Protein AF-A0A946HYP7-F1 (afdb_monomer_lite)

Structure (mmCIF, N/CA/C/O backbone):
data_AF-A0A946HYP7-F1
#
_entry.id   AF-A0A946HYP7-F1
#
loop_
_atom_site.group_PDB
_atom_site.id
_atom_site.type_symbol
_atom_site.label_atom_id
_atom_site.label_alt_id
_atom_site.label_comp_id
_atom_site.label_asym_id
_atom_site.label_entity_id
_atom_site.label_seq_id
_atom_site.pdbx_PDB_ins_code
_atom_site.Cartn_x
_atom_site.Cartn_y
_atom_site.Cartn_z
_atom_site.occupancy
_atom_site.B_iso_or_equiv
_atom_site.auth_seq_id
_atom_site.auth_comp_id
_atom_site.auth_asym_id
_atom_site.auth_atom_id
_atom_site.pdbx_PDB_model_num
ATOM 1 N N . MET A 1 1 ? -6.521 18.848 69.874 1.00 57.12 1 MET A N 1
ATOM 2 C CA . MET A 1 1 ? -7.231 17.694 69.273 1.00 57.12 1 MET A CA 1
ATOM 3 C C . MET A 1 1 ? -6.201 16.708 68.742 1.00 57.12 1 MET A C 1
ATOM 5 O O . MET A 1 1 ? -5.313 17.124 68.008 1.00 57.12 1 MET A O 1
ATOM 9 N N . LYS A 1 2 ? -6.256 15.441 69.168 1.00 61.47 2 LYS A N 1
ATOM 10 C CA . LYS A 1 2 ? -5.299 14.396 68.764 1.00 61.47 2 LYS A CA 1
ATOM 11 C C . LYS A 1 2 ? -5.602 13.995 67.313 1.00 61.47 2 LYS A C 1
ATOM 13 O O . LYS A 1 2 ? -6.752 13.692 67.007 1.00 61.47 2 LYS A O 1
ATOM 18 N N . LYS A 1 3 ? -4.612 14.063 66.417 1.00 73.25 3 LYS A N 1
ATOM 19 C CA . LYS A 1 3 ? -4.770 13.654 65.012 1.00 73.25 3 LYS A CA 1
ATOM 20 C C . LYS A 1 3 ? -5.013 12.144 64.973 1.00 73.25 3 LYS A C 1
ATOM 22 O O . LYS A 1 3 ? -4.250 11.393 65.572 1.00 73.25 3 LYS A O 1
ATOM 27 N N . TYR A 1 4 ? -6.090 11.717 64.322 1.00 81.38 4 TYR A N 1
ATOM 28 C CA . TYR A 1 4 ? -6.345 10.300 64.083 1.00 81.38 4 TYR A CA 1
ATOM 29 C C . TYR A 1 4 ? -5.412 9.811 62.974 1.00 81.38 4 TYR A C 1
ATOM 31 O O . TYR A 1 4 ? -5.450 10.329 61.857 1.00 81.38 4 TYR A O 1
ATOM 39 N N . GLU A 1 5 ? -4.565 8.836 63.296 1.00 82.06 5 GLU A N 1
ATOM 40 C CA . GLU A 1 5 ? -3.721 8.149 62.324 1.00 82.06 5 GLU A CA 1
ATOM 41 C C . GLU A 1 5 ? -4.374 6.813 61.947 1.00 82.06 5 GLU A C 1
ATOM 43 O O . GLU A 1 5 ? -4.568 5.968 62.824 1.00 82.06 5 GLU A O 1
ATOM 48 N N . PRO A 1 6 ? -4.722 6.595 60.665 1.00 82.75 6 PRO A N 1
ATOM 49 C CA . PRO A 1 6 ? -5.341 5.347 60.239 1.00 82.75 6 PRO A CA 1
ATOM 50 C C . PRO A 1 6 ? -4.367 4.181 60.413 1.00 82.75 6 PRO A C 1
ATOM 52 O O . PRO A 1 6 ? -3.252 4.206 59.863 1.00 82.75 6 PRO A O 1
ATOM 55 N N . ASN A 1 7 ? -4.808 3.146 61.128 1.00 89.31 7 ASN A N 1
ATOM 56 C CA . ASN A 1 7 ? -4.042 1.918 61.309 1.00 89.31 7 ASN A CA 1
ATOM 57 C C . ASN A 1 7 ? -4.098 1.039 60.039 1.00 89.31 7 ASN A C 1
ATOM 59 O O . ASN A 1 7 ? -4.760 1.360 59.050 1.00 89.31 7 ASN A O 1
ATOM 63 N N . PHE A 1 8 ? -3.365 -0.074 60.034 1.00 88.31 8 PHE A N 1
ATOM 64 C CA . PHE A 1 8 ? 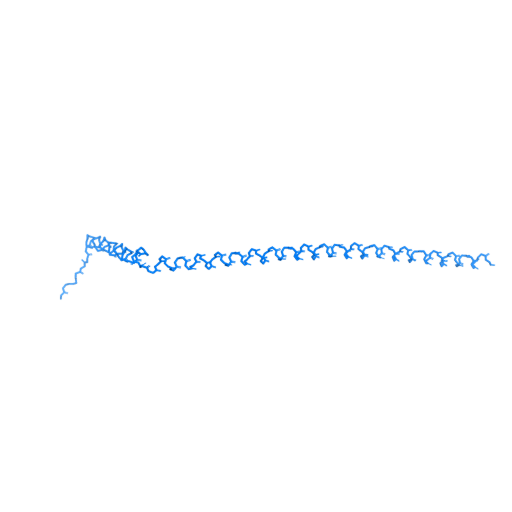-3.282 -0.965 58.872 1.00 88.31 8 PHE A CA 1
ATOM 65 C C . PHE A 1 8 ? -4.647 -1.521 58.423 1.00 88.31 8 PHE A C 1
ATOM 67 O O . PHE A 1 8 ? -4.940 -1.534 57.226 1.00 88.31 8 PHE A O 1
ATOM 74 N N . ASN A 1 9 ? -5.505 -1.911 59.367 1.00 91.94 9 ASN A N 1
ATOM 75 C CA . ASN A 1 9 ? -6.838 -2.435 59.065 1.00 91.94 9 ASN A CA 1
ATOM 76 C C . ASN A 1 9 ? -7.755 -1.349 58.487 1.00 91.94 9 ASN A C 1
ATOM 78 O O . ASN A 1 9 ? -8.500 -1.619 57.543 1.00 91.94 9 ASN A O 1
ATOM 82 N N . ASP A 1 10 ? -7.639 -0.108 58.970 1.00 91.00 10 ASP A N 1
ATOM 83 C CA . ASP A 1 10 ? -8.376 1.038 58.425 1.00 91.00 10 ASP A CA 1
ATOM 84 C C . ASP A 1 10 ? -7.995 1.295 56.958 1.00 91.00 10 ASP A C 1
ATOM 86 O O . ASP A 1 10 ? -8.858 1.536 56.109 1.00 91.00 10 ASP A O 1
ATOM 90 N N . ARG A 1 11 ? -6.701 1.173 56.625 1.00 90.56 11 ARG A N 1
ATOM 91 C CA . ARG A 1 11 ? -6.197 1.322 55.247 1.00 90.56 11 ARG A CA 1
ATOM 92 C C . ARG A 1 11 ? -6.664 0.188 54.336 1.00 90.56 11 ARG A C 1
ATOM 94 O O . ARG A 1 11 ? -7.062 0.458 53.203 1.00 90.56 11 ARG A O 1
ATOM 101 N N . LEU A 1 12 ? -6.658 -1.059 54.813 1.00 94.25 12 LEU A N 1
ATOM 102 C CA . LEU A 1 12 ? -7.188 -2.201 54.058 1.00 94.25 12 LEU A CA 1
ATOM 103 C C . LEU A 1 12 ? -8.687 -2.049 53.779 1.00 94.25 12 LEU A C 1
ATOM 105 O O . LEU A 1 12 ? -9.124 -2.239 52.642 1.00 94.25 12 LEU A O 1
ATOM 109 N N . GLY A 1 13 ? -9.465 -1.645 54.786 1.00 94.19 13 GLY A N 1
ATOM 110 C CA . GLY A 1 13 ? -10.894 -1.379 54.636 1.00 94.19 13 GLY A CA 1
ATOM 111 C C . GLY A 1 13 ? -11.173 -0.247 53.645 1.00 94.19 13 GLY A C 1
ATOM 112 O O . GLY A 1 13 ? -12.041 -0.379 52.781 1.00 94.19 13 GLY A O 1
ATOM 113 N N . ALA A 1 14 ? -10.401 0.842 53.712 1.00 93.62 14 ALA A N 1
ATOM 114 C CA . ALA A 1 14 ? -10.495 1.945 52.759 1.00 93.62 14 ALA A CA 1
ATOM 115 C C . ALA A 1 14 ? -10.151 1.506 51.324 1.00 93.62 14 ALA A C 1
ATOM 117 O O . ALA A 1 14 ? -10.871 1.853 50.388 1.00 93.62 14 ALA A O 1
ATOM 118 N N . ALA A 1 15 ? -9.107 0.692 51.140 1.00 94.25 15 ALA A N 1
ATOM 119 C CA . ALA A 1 15 ? -8.721 0.167 49.831 1.00 94.25 15 ALA A CA 1
ATOM 120 C C . ALA A 1 15 ? -9.780 -0.780 49.238 1.00 94.25 15 ALA A C 1
ATOM 122 O O . ALA A 1 15 ? -10.067 -0.715 48.040 1.00 94.25 15 ALA A O 1
ATOM 123 N N . ALA A 1 16 ? -10.392 -1.637 50.060 1.00 96.19 16 ALA A N 1
ATOM 124 C CA . ALA A 1 16 ? -11.478 -2.517 49.633 1.00 96.19 16 ALA A CA 1
ATOM 125 C C . ALA A 1 16 ? -12.714 -1.717 49.194 1.00 96.19 16 ALA A C 1
ATOM 127 O O . ALA A 1 16 ? -13.235 -1.946 48.100 1.00 96.19 16 ALA A O 1
ATOM 128 N N . LYS A 1 17 ? -13.120 -0.717 49.988 1.00 95.69 17 LYS A N 1
ATOM 129 C CA . LYS A 1 17 ? -14.223 0.197 49.650 1.00 95.69 17 LYS A CA 1
ATOM 130 C C . LYS A 1 17 ? -13.937 0.997 48.379 1.00 95.69 17 LYS A C 1
ATOM 132 O O . LYS A 1 17 ? -14.811 1.132 47.531 1.00 95.69 17 LYS A O 1
ATOM 137 N N . ALA A 1 18 ? -12.703 1.471 48.200 1.00 95.94 18 ALA A N 1
ATOM 138 C CA . ALA A 1 18 ? -12.298 2.170 46.983 1.00 95.94 18 ALA A CA 1
ATOM 139 C C . ALA A 1 18 ? -12.396 1.266 45.742 1.00 95.94 18 ALA A C 1
ATOM 141 O O . ALA A 1 18 ? -12.913 1.690 44.710 1.00 95.94 18 ALA A O 1
ATOM 142 N N . LYS A 1 19 ? -11.964 -0.000 45.840 1.00 96.19 19 LYS A N 1
ATOM 143 C CA . LYS A 1 19 ? -12.121 -0.979 44.750 1.00 96.19 19 LYS A CA 1
ATOM 144 C C . LYS A 1 19 ? -13.589 -1.260 44.438 1.00 96.19 19 LYS A C 1
ATOM 146 O O . LYS A 1 19 ? -13.951 -1.286 43.265 1.00 96.19 19 LYS A O 1
ATOM 151 N N . GLN A 1 20 ? -14.427 -1.439 45.457 1.00 96.75 20 GLN A N 1
ATOM 152 C CA . GLN A 1 20 ? -15.868 -1.632 45.275 1.00 96.75 20 GLN A CA 1
ATOM 153 C C . GLN A 1 20 ? -16.499 -0.431 44.562 1.00 96.75 20 GLN A C 1
ATOM 155 O O . GLN A 1 20 ? -17.141 -0.614 43.531 1.00 96.75 20 GLN A O 1
ATOM 160 N N . ALA A 1 21 ? -16.199 0.791 45.010 1.00 96.62 21 ALA A N 1
ATOM 161 C CA . ALA A 1 21 ? -16.690 2.015 44.380 1.00 96.62 21 ALA A CA 1
ATOM 162 C C . ALA A 1 21 ? -16.240 2.152 42.912 1.00 96.62 21 ALA A C 1
ATOM 164 O O . ALA A 1 21 ? -17.013 2.590 42.060 1.00 96.62 21 ALA A O 1
ATOM 165 N N . LEU A 1 22 ? -15.007 1.749 42.577 1.00 95.81 22 LEU A N 1
ATOM 166 C CA . LEU A 1 22 ? -14.530 1.735 41.189 1.00 95.81 22 LEU A CA 1
ATOM 167 C C . LEU A 1 22 ? -15.290 0.725 40.325 1.00 95.81 22 LEU A C 1
ATOM 169 O O . LEU A 1 22 ? -15.664 1.047 39.197 1.00 95.81 22 LEU A O 1
ATOM 173 N N . VAL A 1 23 ? -15.536 -0.478 40.845 1.00 96.06 23 VAL A N 1
ATOM 174 C CA . VAL A 1 23 ? -16.296 -1.515 40.135 1.00 96.06 23 VAL A CA 1
ATOM 175 C C . VAL A 1 23 ? -17.745 -1.080 39.931 1.00 96.06 23 VAL A C 1
ATOM 177 O O . VAL A 1 23 ? -18.275 -1.230 38.833 1.00 96.06 23 VAL A O 1
ATOM 180 N N . GLU A 1 24 ? -18.382 -0.499 40.943 1.00 95.12 24 GLU A N 1
ATOM 181 C CA . GLU A 1 24 ? -19.745 0.031 40.846 1.00 95.12 24 GLU A CA 1
ATOM 182 C C . GLU A 1 24 ? -19.832 1.174 39.835 1.00 95.12 24 GLU A C 1
ATOM 184 O O . GLU A 1 24 ? -20.707 1.162 38.971 1.00 95.12 24 GLU A O 1
ATOM 189 N N . LYS A 1 25 ? -18.868 2.102 39.848 1.00 94.12 25 LYS A N 1
ATOM 190 C CA . LYS A 1 25 ? -18.777 3.175 38.850 1.00 94.12 25 LYS A CA 1
ATOM 191 C C . LYS A 1 25 ? -18.575 2.629 37.435 1.00 94.12 25 LYS A C 1
ATOM 193 O O . LYS A 1 25 ? -19.165 3.148 36.490 1.00 94.12 25 LYS A O 1
ATOM 198 N N . ALA A 1 26 ? -17.762 1.587 37.265 1.00 92.75 26 ALA A N 1
ATOM 199 C CA . ALA A 1 26 ? -17.563 0.940 35.969 1.00 92.75 26 ALA A CA 1
ATOM 200 C C . ALA A 1 26 ? -18.831 0.224 35.482 1.00 92.75 26 ALA A C 1
ATOM 202 O O . ALA A 1 26 ? -19.175 0.332 34.309 1.00 92.75 26 ALA A O 1
ATOM 203 N N . ARG A 1 27 ? -19.554 -0.455 36.382 1.00 91.81 27 ARG A N 1
ATOM 204 C CA . ARG A 1 27 ? -20.845 -1.087 36.075 1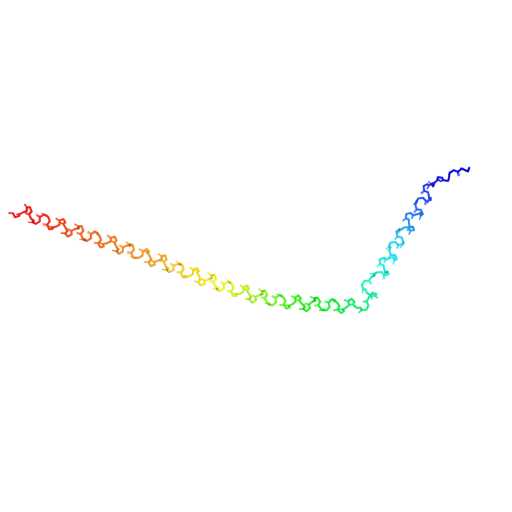.00 91.81 27 ARG A CA 1
ATOM 205 C C . ARG A 1 27 ? -21.907 -0.060 35.718 1.00 91.81 27 ARG A C 1
ATOM 207 O O . ARG A 1 27 ? -22.638 -0.288 34.767 1.00 91.81 27 ARG A O 1
ATOM 214 N N . ALA A 1 28 ? -21.972 1.065 36.429 1.00 89.75 28 ALA A N 1
ATOM 215 C CA . ALA A 1 28 ? -22.909 2.145 36.130 1.00 89.75 28 ALA A CA 1
ATOM 216 C C . ALA A 1 28 ? -22.639 2.756 34.745 1.00 89.75 28 ALA A C 1
ATOM 218 O O . ALA A 1 28 ? -23.569 2.962 33.970 1.00 89.75 28 ALA A O 1
ATOM 219 N N . ASN A 1 29 ? -21.361 2.942 34.400 1.00 88.50 29 ASN A N 1
ATOM 220 C CA . ASN A 1 29 ? -20.916 3.453 33.100 1.00 88.50 29 ASN A CA 1
ATOM 221 C C . ASN A 1 29 ? -20.784 2.369 32.017 1.00 88.50 29 ASN A C 1
ATOM 223 O O . ASN A 1 29 ? -20.199 2.629 30.962 1.00 88.50 29 ASN A O 1
ATOM 227 N N . ALA A 1 30 ? -21.264 1.149 32.270 1.00 88.69 30 ALA A N 1
ATOM 228 C CA . ALA A 1 30 ? -21.159 0.077 31.298 1.00 88.69 30 ALA A CA 1
ATOM 229 C C . ALA A 1 30 ? -21.903 0.472 30.009 1.00 88.69 30 ALA A C 1
ATOM 231 O O . ALA A 1 30 ? -23.028 0.972 30.079 1.00 88.69 30 ALA A O 1
ATOM 232 N N . PRO A 1 31 ? -21.329 0.213 28.822 1.00 83.94 31 PRO A N 1
ATOM 233 C CA . PRO A 1 31 ? -21.970 0.549 27.553 1.00 83.94 31 PRO A CA 1
ATOM 234 C C . PRO A 1 31 ? -23.339 -0.112 27.344 1.00 83.94 31 PRO A C 1
ATOM 236 O O . PRO A 1 31 ? -24.152 0.400 26.585 1.00 83.94 31 PRO A O 1
ATOM 239 N N . SER A 1 32 ? -23.603 -1.226 28.035 1.00 82.25 32 SER A N 1
ATOM 240 C CA . SER A 1 32 ? -24.907 -1.898 28.075 1.00 82.25 32 SER A CA 1
ATOM 241 C C . SER A 1 32 ? -26.025 -1.042 28.674 1.00 82.25 32 SER A C 1
ATOM 243 O O . SER A 1 32 ? -27.190 -1.313 28.410 1.00 82.25 32 SER A O 1
ATOM 245 N N . ASN A 1 33 ? -25.681 -0.028 29.472 1.00 84.56 33 ASN A N 1
ATOM 246 C CA . ASN A 1 33 ? -26.645 0.840 30.145 1.00 84.56 33 ASN A CA 1
ATOM 247 C C . ASN A 1 33 ? -26.963 2.112 29.338 1.00 84.56 33 ASN A C 1
ATOM 249 O O . ASN A 1 33 ? -27.893 2.829 29.698 1.00 84.56 33 ASN A O 1
ATOM 253 N N . ASP A 1 34 ? -26.209 2.420 28.270 1.00 84.19 34 ASP A N 1
ATOM 254 C CA . ASP A 1 34 ? -26.522 3.532 27.360 1.00 84.19 34 ASP A CA 1
ATOM 255 C C . ASP A 1 34 ? -27.370 3.002 26.187 1.00 84.19 34 ASP A C 1
ATOM 257 O O . ASP A 1 34 ? -26.834 2.307 25.316 1.00 84.19 34 ASP A O 1
ATOM 261 N N . PRO A 1 35 ? -28.667 3.352 26.093 1.00 79.88 35 PRO A N 1
ATOM 262 C CA . PRO A 1 35 ? -29.524 2.901 24.995 1.00 79.88 35 PRO A CA 1
ATOM 263 C C . PRO A 1 35 ? -29.018 3.369 23.621 1.00 79.88 35 PRO A C 1
ATOM 265 O O . PRO A 1 35 ? -29.246 2.699 22.616 1.00 79.88 35 PRO A O 1
ATOM 268 N N . LYS A 1 36 ? -28.254 4.469 23.560 1.00 89.62 36 LYS A N 1
ATOM 269 C CA . LYS A 1 36 ? -27.669 4.989 22.313 1.00 89.62 36 LYS A CA 1
ATOM 270 C C . LYS A 1 36 ? -26.356 4.303 21.937 1.00 89.62 36 LYS A C 1
ATOM 272 O O . LYS A 1 36 ? -25.805 4.574 20.868 1.00 89.62 36 LYS A O 1
ATOM 277 N N . PHE A 1 37 ? -25.799 3.442 22.789 1.00 90.25 37 PHE A N 1
ATOM 278 C CA . PHE A 1 37 ? -24.530 2.775 22.500 1.00 90.25 37 PHE A CA 1
ATOM 279 C C . PHE A 1 37 ? -24.645 1.814 21.315 1.00 90.25 37 PHE A C 1
ATOM 281 O O . PHE A 1 37 ? -23.775 1.818 20.440 1.00 90.25 37 PHE A O 1
ATOM 288 N N . ALA A 1 38 ? -25.736 1.046 21.247 1.00 87.38 38 ALA A N 1
ATOM 289 C CA . ALA A 1 38 ? -26.009 0.142 20.132 1.00 87.38 38 ALA A CA 1
ATOM 290 C C . ALA A 1 38 ? -26.107 0.906 18.800 1.00 87.38 38 ALA A C 1
ATOM 292 O O . ALA A 1 38 ? -25.467 0.521 17.820 1.00 87.38 38 ALA A O 1
ATOM 293 N N . GLU A 1 39 ? -26.811 2.041 18.789 1.00 88.50 39 GLU A N 1
ATOM 294 C CA . GLU A 1 39 ? -26.942 2.918 17.618 1.00 88.50 39 GLU A CA 1
ATOM 295 C C . GLU A 1 39 ? -25.589 3.494 17.177 1.00 88.50 39 GLU A C 1
ATOM 297 O O . GLU A 1 39 ? -25.220 3.413 16.005 1.00 88.50 39 GLU A O 1
ATOM 302 N N . LYS A 1 40 ? -24.789 4.015 18.119 1.00 91.38 40 LYS A N 1
ATOM 303 C CA . LYS A 1 40 ? -23.437 4.529 17.834 1.00 91.38 40 LYS A CA 1
ATOM 304 C C . LYS A 1 40 ? -22.523 3.437 17.279 1.00 91.38 40 LYS A C 1
ATOM 306 O O . LYS A 1 40 ? -21.719 3.704 16.385 1.00 91.38 40 LYS A O 1
ATOM 311 N N . LEU A 1 41 ? -22.611 2.217 17.812 1.00 92.19 41 LEU A N 1
ATOM 312 C CA . LEU A 1 41 ? -21.829 1.081 17.335 1.00 92.19 41 LEU A CA 1
ATOM 313 C C . LEU A 1 41 ? -22.243 0.692 15.912 1.00 92.19 41 LEU A C 1
ATOM 315 O O . LEU A 1 41 ? -21.369 0.492 15.069 1.00 92.19 41 LEU A O 1
ATOM 319 N N . ALA A 1 42 ? -23.547 0.629 15.634 1.00 91.94 42 ALA A N 1
ATOM 320 C CA . ALA A 1 42 ? -24.075 0.350 14.303 1.00 91.94 42 ALA A CA 1
ATOM 321 C C . ALA A 1 42 ? -23.626 1.415 13.288 1.00 91.94 42 ALA A C 1
ATOM 323 O O . ALA A 1 42 ? -23.068 1.068 12.249 1.00 91.94 42 ALA A O 1
ATOM 324 N N . ALA A 1 43 ? -23.742 2.702 13.633 1.00 94.62 43 ALA A N 1
ATOM 325 C CA . ALA A 1 43 ? -23.290 3.806 12.786 1.00 94.62 43 ALA A CA 1
ATOM 326 C C . ALA A 1 43 ? -21.777 3.751 12.510 1.00 94.62 43 ALA A C 1
ATOM 328 O O . ALA A 1 43 ? -21.331 3.939 11.377 1.00 94.62 43 ALA A O 1
ATOM 329 N N . ARG A 1 44 ? -20.962 3.438 13.528 1.00 95.50 44 ARG A N 1
ATOM 330 C CA . ARG A 1 44 ? -19.509 3.263 13.360 1.00 95.50 44 ARG A CA 1
ATOM 331 C C . ARG A 1 44 ? -19.171 2.083 12.455 1.00 95.50 44 ARG A C 1
ATOM 333 O O . ARG A 1 44 ? -18.266 2.216 11.637 1.00 95.50 44 ARG A O 1
ATOM 340 N N . LYS A 1 45 ? -19.873 0.955 12.600 1.00 96.50 45 LYS A N 1
ATOM 341 C CA . LYS A 1 45 ? -19.689 -0.231 11.751 1.00 96.50 45 LYS A CA 1
ATOM 342 C C . LYS A 1 45 ? -20.054 0.072 10.299 1.00 96.50 45 LYS A C 1
ATOM 344 O O . LYS A 1 45 ? -19.228 -0.173 9.430 1.00 96.50 45 LYS A O 1
ATOM 349 N N . ALA A 1 46 ? -21.210 0.686 10.049 1.00 95.62 46 AL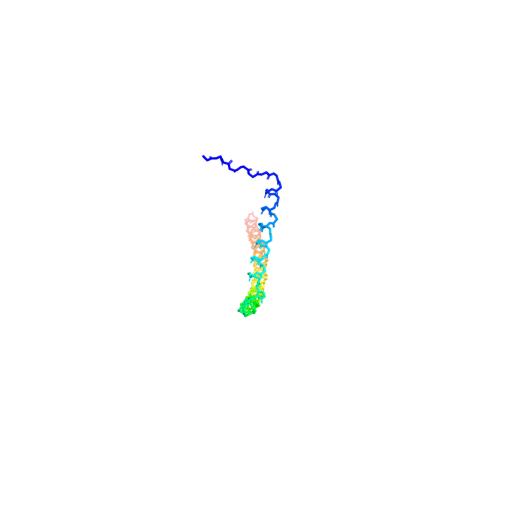A A N 1
ATOM 350 C CA . ALA A 1 46 ? -21.624 1.085 8.702 1.00 95.62 46 ALA A CA 1
ATOM 351 C C . ALA A 1 46 ? -20.588 2.014 8.043 1.00 95.62 46 ALA A C 1
ATOM 353 O O . ALA A 1 46 ? -20.078 1.721 6.964 1.00 95.62 46 ALA A O 1
ATOM 354 N N . ALA A 1 47 ? -20.159 3.064 8.752 1.00 96.88 47 ALA A N 1
ATOM 355 C CA . ALA A 1 47 ? -19.132 3.974 8.252 1.00 96.88 47 ALA A CA 1
ATOM 356 C C . ALA A 1 47 ? -17.768 3.286 8.034 1.00 96.88 47 ALA A C 1
ATOM 358 O O . ALA A 1 47 ? -16.997 3.690 7.160 1.00 96.88 47 ALA A O 1
ATOM 359 N N . ALA A 1 48 ? -17.424 2.274 8.837 1.00 97.31 48 ALA A N 1
ATOM 360 C CA . ALA A 1 48 ? -16.199 1.500 8.660 1.00 97.31 48 ALA A CA 1
ATOM 361 C C . ALA A 1 48 ? -16.260 0.623 7.402 1.00 97.31 48 ALA A C 1
ATOM 363 O O . ALA A 1 48 ? -15.298 0.625 6.634 1.00 97.31 48 ALA A O 1
ATOM 364 N N . GLU A 1 49 ? -17.383 -0.053 7.156 1.00 96.81 49 GLU A N 1
ATOM 365 C CA . GLU A 1 49 ? -17.587 -0.868 5.953 1.00 96.81 49 GLU A CA 1
ATOM 366 C C . GLU A 1 49 ? -17.570 -0.012 4.679 1.00 96.81 49 GLU A C 1
ATOM 368 O O . GLU A 1 49 ? -16.838 -0.324 3.740 1.00 96.81 49 GLU A O 1
ATOM 373 N N . GLU A 1 50 ? -18.236 1.145 4.669 1.00 96.44 50 GLU A N 1
ATOM 374 C CA . GLU A 1 50 ? -18.178 2.080 3.534 1.00 96.44 50 GLU A CA 1
ATOM 375 C C . GLU A 1 50 ? -16.755 2.584 3.257 1.00 96.44 50 GLU A C 1
ATOM 377 O O . GLU A 1 50 ? -16.320 2.723 2.109 1.00 96.44 50 GLU A O 1
ATOM 382 N N . ARG A 1 51 ? -15.989 2.891 4.312 1.00 96.94 51 ARG A N 1
ATOM 383 C CA . ARG A 1 51 ? -14.580 3.286 4.159 1.00 96.94 51 ARG A CA 1
ATOM 384 C C . ARG A 1 51 ? -13.739 2.131 3.635 1.00 96.94 51 ARG A C 1
ATOM 386 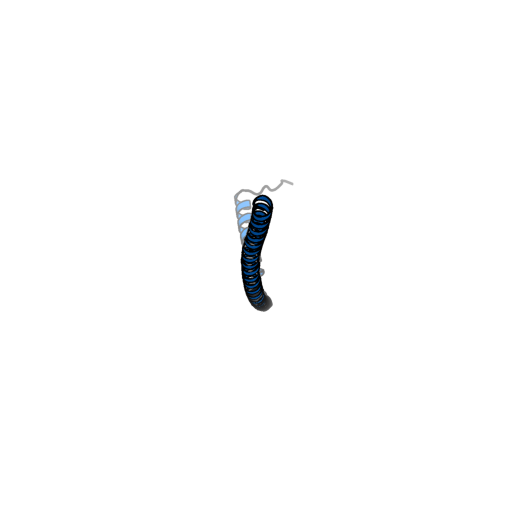O O . ARG A 1 51 ? -12.859 2.374 2.809 1.00 96.94 51 ARG A O 1
ATOM 393 N N . LYS A 1 52 ? -13.996 0.907 4.098 1.00 97.25 52 LYS A N 1
ATOM 394 C CA . LYS A 1 52 ? -13.295 -0.299 3.659 1.00 97.25 52 LYS A CA 1
ATOM 395 C C . LYS A 1 52 ? -13.550 -0.556 2.176 1.00 97.25 52 LYS A C 1
ATOM 397 O O . LYS A 1 52 ? -12.567 -0.682 1.447 1.00 97.25 52 LYS A O 1
ATOM 402 N N . ALA A 1 53 ? -14.803 -0.496 1.727 1.00 95.94 53 ALA A N 1
ATOM 403 C CA . ALA A 1 53 ? -15.185 -0.625 0.320 1.00 95.94 53 ALA A CA 1
ATOM 404 C C . ALA A 1 53 ? -14.468 0.415 -0.559 1.00 95.94 53 ALA A C 1
ATOM 406 O O . ALA A 1 53 ? -13.670 0.050 -1.424 1.00 95.94 53 ALA A O 1
ATOM 407 N N . ARG A 1 54 ? -14.588 1.710 -0.228 1.00 96.00 54 ARG A N 1
ATOM 408 C CA . ARG A 1 54 ? -13.879 2.785 -0.954 1.00 96.00 54 ARG A CA 1
ATOM 409 C C . ARG A 1 54 ? -12.360 2.618 -0.943 1.00 96.00 54 ARG A C 1
ATOM 411 O O . ARG A 1 54 ? -11.670 3.006 -1.883 1.00 96.00 54 ARG A O 1
ATOM 418 N N . SER A 1 55 ? -11.790 2.108 0.150 1.00 96.44 55 SER A N 1
ATOM 419 C CA . SER A 1 55 ? -10.348 1.858 0.230 1.00 96.44 55 SER A CA 1
ATOM 420 C C . SER A 1 55 ? -9.913 0.689 -0.652 1.00 96.44 55 SER A C 1
ATOM 422 O O . SER A 1 55 ? -8.839 0.768 -1.244 1.00 96.44 55 SER A O 1
ATOM 424 N N . ALA A 1 56 ? -10.736 -0.356 -0.759 1.00 95.94 56 ALA A N 1
ATOM 425 C CA . ALA A 1 56 ? -10.469 -1.529 -1.578 1.00 95.94 56 ALA A CA 1
ATOM 426 C C . ALA A 1 56 ? -10.506 -1.167 -3.067 1.00 95.94 56 ALA A C 1
ATOM 428 O O . ALA A 1 56 ? -9.538 -1.440 -3.771 1.00 95.94 56 ALA A O 1
ATOM 429 N N . GLU A 1 57 ? -11.531 -0.434 -3.506 1.00 94.81 57 GLU A N 1
ATOM 430 C CA . GLU A 1 57 ? -11.638 0.093 -4.874 1.00 94.81 57 GLU A CA 1
ATOM 431 C C . GLU A 1 57 ? -10.431 0.963 -5.244 1.00 94.81 57 GLU A C 1
ATOM 433 O O . GLU A 1 57 ? -9.763 0.730 -6.251 1.00 94.81 57 GLU A O 1
ATOM 438 N N . ARG A 1 58 ? -10.069 1.927 -4.384 1.00 96.62 58 ARG A N 1
ATOM 439 C CA . ARG A 1 58 ? -8.896 2.784 -4.625 1.00 96.62 58 ARG A CA 1
ATOM 440 C C . ARG A 1 58 ? -7.589 2.002 -4.663 1.00 96.62 58 ARG A C 1
ATOM 442 O O . ARG A 1 58 ? -6.680 2.383 -5.395 1.00 96.62 58 ARG A O 1
ATOM 449 N N . ARG A 1 59 ? -7.448 0.953 -3.850 1.00 96.38 59 ARG A N 1
ATOM 450 C CA . ARG A 1 59 ? -6.255 0.095 -3.866 1.00 96.38 59 ARG A CA 1
ATOM 451 C C . ARG A 1 59 ? -6.182 -0.710 -5.158 1.00 96.38 59 ARG A C 1
ATOM 453 O O . ARG A 1 59 ? -5.115 -0.724 -5.758 1.00 96.38 59 ARG A O 1
ATOM 460 N N . ALA A 1 60 ? -7.293 -1.294 -5.603 1.00 95.12 60 ALA A N 1
ATOM 461 C CA . ALA A 1 60 ? -7.368 -2.013 -6.871 1.00 95.12 60 ALA A CA 1
ATOM 462 C C . ALA A 1 60 ? -7.018 -1.101 -8.059 1.00 95.12 60 ALA A C 1
ATOM 464 O O . ALA A 1 60 ? -6.137 -1.436 -8.845 1.00 95.12 60 ALA A O 1
ATOM 465 N N . ALA A 1 61 ? -7.600 0.102 -8.122 1.00 95.62 61 ALA A N 1
ATOM 466 C CA . ALA A 1 61 ? -7.289 1.080 -9.166 1.00 95.62 61 ALA A CA 1
ATOM 467 C C . ALA A 1 61 ? -5.804 1.489 -9.167 1.00 95.62 61 ALA A C 1
ATOM 469 O O . ALA A 1 61 ? -5.166 1.528 -10.215 1.00 95.62 61 ALA A O 1
ATOM 470 N N . ARG A 1 62 ? -5.219 1.735 -7.985 1.00 96.69 62 ARG A N 1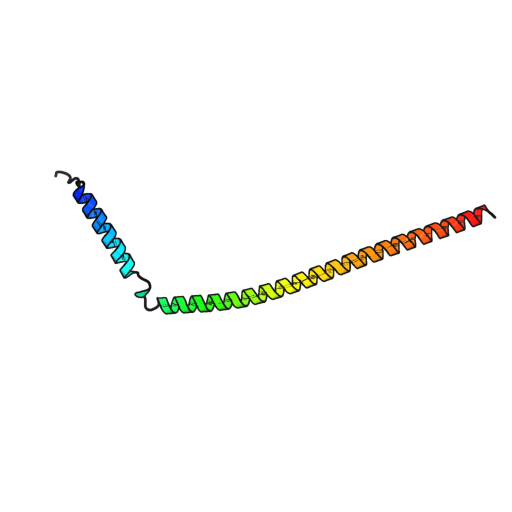
ATOM 471 C CA . ARG A 1 62 ? -3.789 2.072 -7.864 1.00 96.69 62 ARG A CA 1
ATOM 472 C C . ARG A 1 62 ? -2.869 0.924 -8.264 1.00 96.69 62 ARG A C 1
ATOM 474 O O . ARG A 1 62 ? -1.769 1.192 -8.735 1.00 96.69 62 ARG A O 1
ATOM 481 N N . LEU A 1 63 ? -3.257 -0.325 -8.014 1.00 96.31 63 LEU A N 1
ATOM 482 C CA . LEU A 1 63 ? -2.475 -1.487 -8.438 1.00 96.31 63 LEU A CA 1
ATOM 483 C C . LEU A 1 63 ? -2.492 -1.610 -9.962 1.00 96.31 63 LEU A C 1
ATOM 485 O O . LEU A 1 63 ? -1.420 -1.639 -10.557 1.00 96.31 63 LEU A O 1
ATOM 489 N N . ALA A 1 64 ? -3.671 -1.527 -10.582 1.00 95.00 64 ALA A N 1
ATOM 490 C CA . ALA A 1 64 ? -3.806 -1.546 -12.037 1.00 95.00 64 ALA A CA 1
ATOM 491 C C . ALA A 1 64 ? -3.017 -0.406 -12.713 1.00 95.00 64 ALA A C 1
ATOM 493 O O . ALA A 1 64 ? -2.300 -0.628 -13.685 1.00 95.00 64 ALA A O 1
ATOM 494 N N . GLU A 1 65 ? -3.074 0.814 -12.166 1.00 96.25 65 GLU A N 1
ATOM 495 C CA . GLU A 1 65 ? -2.307 1.950 -12.691 1.00 96.25 65 GLU A CA 1
ATOM 496 C C . GLU A 1 65 ? -0.790 1.731 -12.570 1.00 96.25 65 GLU A C 1
ATOM 498 O O . GLU A 1 65 ? -0.028 2.064 -13.479 1.00 96.25 65 GLU A O 1
ATOM 503 N N . LYS A 1 66 ? -0.328 1.166 -11.448 1.00 96.62 66 LYS A N 1
ATOM 504 C CA . LYS A 1 66 ? 1.093 0.852 -11.254 1.00 96.62 66 LYS A CA 1
ATOM 505 C C . LYS A 1 66 ? 1.568 -0.217 -12.228 1.00 96.62 66 LYS A C 1
ATOM 507 O O . LYS A 1 66 ? 2.645 -0.057 -12.793 1.00 96.62 66 LYS A O 1
ATOM 512 N N . GLU A 1 67 ? 0.785 -1.269 -12.428 1.00 95.81 67 GLU A N 1
ATOM 513 C CA . GLU A 1 67 ? 1.098 -2.335 -13.381 1.00 95.81 67 GLU A CA 1
ATOM 514 C C . GLU A 1 67 ? 1.174 -1.791 -14.810 1.00 95.81 67 GLU A C 1
ATOM 516 O O . GLU A 1 67 ? 2.169 -2.029 -15.494 1.00 95.81 67 GLU A O 1
ATOM 521 N N . ALA A 1 68 ? 0.207 -0.964 -15.222 1.00 96.12 68 ALA A N 1
ATOM 522 C CA . ALA A 1 68 ? 0.225 -0.311 -16.529 1.00 96.12 68 ALA A CA 1
ATOM 523 C C . ALA A 1 68 ? 1.473 0.567 -16.719 1.00 96.12 68 ALA A C 1
ATOM 525 O O . ALA A 1 68 ? 2.156 0.463 -17.736 1.00 96.12 68 ALA A O 1
ATOM 526 N N . LYS A 1 69 ? 1.829 1.377 -15.714 1.00 96.75 69 LYS A N 1
ATOM 527 C CA . LYS A 1 69 ? 3.030 2.228 -15.753 1.00 96.75 69 LYS A CA 1
ATOM 528 C C . LYS A 1 69 ? 4.326 1.426 -15.797 1.00 96.75 69 LYS A C 1
ATOM 530 O O . LYS A 1 69 ? 5.288 1.861 -16.424 1.00 96.75 69 LYS A O 1
ATOM 535 N N . LEU A 1 70 ? 4.396 0.293 -15.102 1.00 96.69 70 LEU A N 1
ATOM 536 C CA . LEU A 1 70 ? 5.571 -0.577 -15.145 1.00 96.69 70 LEU A CA 1
ATOM 537 C C . LEU A 1 70 ? 5.706 -1.250 -16.511 1.00 96.69 70 LEU A C 1
ATOM 539 O O . LEU A 1 70 ? 6.804 -1.258 -17.062 1.00 96.69 70 LEU A O 1
ATOM 543 N N . ALA A 1 71 ? 4.600 -1.737 -17.076 1.00 96.00 71 ALA A N 1
ATOM 544 C CA . ALA A 1 71 ? 4.581 -2.307 -18.417 1.00 96.00 71 ALA A CA 1
ATOM 545 C C . ALA A 1 71 ? 4.992 -1.269 -19.473 1.00 96.00 71 ALA A C 1
ATOM 547 O O . ALA A 1 71 ? 5.849 -1.548 -20.305 1.00 96.00 71 ALA A O 1
ATOM 548 N N . GLU A 1 72 ? 4.450 -0.051 -19.410 1.00 96.69 72 GLU A N 1
ATOM 549 C CA . GLU A 1 72 ? 4.825 1.040 -20.317 1.00 96.69 72 GLU A CA 1
ATOM 550 C C . GLU A 1 72 ? 6.317 1.373 -20.210 1.00 96.69 72 GLU A C 1
ATOM 552 O O . GLU A 1 72 ? 7.018 1.418 -21.219 1.00 96.69 72 GLU A O 1
ATOM 557 N N . LYS A 1 73 ? 6.836 1.533 -18.987 1.00 96.88 73 LYS A N 1
ATOM 558 C CA . LYS A 1 73 ? 8.264 1.794 -18.767 1.00 96.88 73 LYS A CA 1
ATOM 559 C C . LYS A 1 73 ? 9.147 0.684 -19.320 1.00 96.88 73 LYS A C 1
ATOM 561 O O . LYS A 1 73 ? 10.168 0.992 -19.923 1.00 96.88 73 LYS A O 1
ATOM 566 N N . ALA A 1 74 ? 8.766 -0.579 -19.134 1.00 96.56 74 ALA A N 1
ATOM 567 C CA . ALA A 1 74 ? 9.513 -1.705 -19.683 1.00 96.56 74 ALA A CA 1
ATOM 568 C C . ALA A 1 74 ? 9.571 -1.632 -21.217 1.00 96.56 74 ALA A C 1
ATOM 570 O O . ALA A 1 74 ? 10.656 -1.712 -21.786 1.00 96.56 74 ALA A O 1
ATOM 571 N N . ARG A 1 75 ? 8.435 -1.355 -21.874 1.00 96.69 75 ARG A N 1
ATOM 572 C CA . ARG A 1 75 ? 8.381 -1.190 -23.337 1.00 96.69 75 ARG A CA 1
ATOM 573 C C . ARG A 1 75 ? 9.244 -0.032 -23.827 1.00 96.69 75 ARG A C 1
ATOM 575 O O . ARG A 1 75 ? 9.956 -0.188 -24.810 1.00 96.69 75 ARG A O 1
ATOM 582 N N . LEU A 1 76 ? 9.218 1.107 -23.136 1.00 97.12 76 LEU A N 1
ATOM 583 C CA . LEU A 1 76 ? 10.046 2.262 -23.494 1.00 97.12 76 LEU A CA 1
ATOM 584 C C . LEU A 1 76 ? 11.545 1.970 -23.344 1.00 97.12 76 LEU A C 1
ATOM 586 O O . LEU A 1 76 ? 12.338 2.436 -24.158 1.00 97.12 76 LEU A O 1
ATOM 590 N N . ILE A 1 77 ? 11.939 1.198 -22.327 1.00 97.50 77 ILE A N 1
ATOM 591 C CA . ILE A 1 77 ? 13.335 0.781 -22.134 1.00 97.50 77 ILE A CA 1
ATOM 592 C C . ILE A 1 77 ? 13.770 -0.167 -23.255 1.00 97.50 77 ILE A C 1
ATOM 594 O O . ILE A 1 77 ? 14.835 0.034 -23.836 1.00 97.50 77 ILE A O 1
ATOM 598 N N . GLU A 1 78 ? 12.951 -1.167 -23.586 1.00 96.31 78 GLU A N 1
ATOM 599 C CA . GLU A 1 78 ? 13.234 -2.099 -24.685 1.00 96.31 78 GLU A CA 1
ATOM 600 C C . GLU A 1 78 ? 13.334 -1.375 -26.031 1.00 96.31 78 GLU A C 1
ATOM 602 O O . GLU A 1 78 ? 14.274 -1.598 -26.794 1.00 96.31 78 GLU A O 1
ATOM 607 N N . GLU A 1 79 ? 12.408 -0.457 -26.305 1.00 96.94 79 GLU A N 1
ATOM 608 C CA . GLU A 1 79 ? 12.422 0.339 -27.528 1.00 96.94 79 GLU A CA 1
ATOM 609 C C . GLU A 1 79 ? 13.651 1.255 -27.597 1.00 96.94 79 GLU A C 1
ATOM 611 O O . GLU A 1 79 ? 14.294 1.351 -28.644 1.00 96.94 79 GLU A O 1
ATOM 616 N N . ALA A 1 80 ? 14.015 1.908 -26.491 1.00 97.31 80 ALA A N 1
ATOM 617 C CA . ALA A 1 80 ? 15.210 2.741 -26.432 1.00 97.31 80 ALA A CA 1
ATOM 618 C C . ALA A 1 80 ? 16.484 1.920 -26.678 1.00 97.31 80 ALA A C 1
ATOM 620 O O . ALA A 1 80 ? 17.330 2.342 -27.466 1.00 97.31 80 ALA A O 1
ATOM 621 N N . ALA A 1 81 ? 16.590 0.731 -26.078 1.00 97.19 81 ALA A N 1
ATOM 622 C CA . ALA A 1 81 ? 17.718 -0.171 -26.292 1.00 97.19 81 ALA A CA 1
ATOM 623 C C . ALA A 1 81 ? 17.805 -0.634 -27.756 1.00 97.19 81 ALA A C 1
ATOM 625 O O . ALA A 1 81 ? 18.881 -0.597 -28.353 1.00 97.19 81 ALA A O 1
ATOM 626 N N . ALA A 1 82 ? 16.677 -1.002 -28.371 1.00 97.12 82 ALA A N 1
ATOM 627 C CA . ALA A 1 82 ? 16.635 -1.388 -29.781 1.00 97.12 82 ALA A CA 1
ATOM 628 C C . ALA A 1 82 ? 17.057 -0.235 -30.708 1.00 97.12 82 ALA A C 1
ATOM 630 O O . ALA A 1 82 ? 17.852 -0.432 -31.630 1.00 97.12 82 ALA A O 1
ATOM 631 N N . ARG A 1 83 ? 16.580 0.987 -30.436 1.00 96.88 83 ARG A N 1
ATOM 632 C CA . ARG A 1 83 ? 16.973 2.193 -31.182 1.00 96.88 83 ARG A CA 1
ATOM 633 C C . ARG A 1 83 ? 18.460 2.501 -31.028 1.00 96.88 83 ARG A C 1
ATOM 635 O O . ARG A 1 83 ? 19.099 2.899 -31.999 1.00 96.88 83 ARG A O 1
ATOM 642 N N . GLU A 1 84 ? 19.022 2.321 -29.836 1.00 97.06 84 GLU A N 1
ATOM 643 C CA . GLU A 1 84 ? 20.448 2.547 -29.597 1.00 97.06 84 GLU A CA 1
ATOM 644 C C . GLU A 1 84 ? 21.315 1.539 -30.359 1.00 97.06 84 GLU A C 1
ATOM 646 O O . GLU A 1 84 ? 22.287 1.934 -31.006 1.00 97.06 84 GLU A O 1
ATOM 651 N N . ILE A 1 85 ? 20.931 0.259 -30.359 1.00 97.25 85 ILE A N 1
ATOM 652 C CA . ILE A 1 85 ? 21.612 -0.784 -31.135 1.00 97.25 85 ILE A CA 1
ATOM 653 C C . ILE A 1 85 ? 21.589 -0.436 -32.628 1.00 97.25 85 ILE A C 1
ATOM 655 O O . ILE A 1 85 ? 22.651 -0.389 -33.252 1.00 97.25 85 ILE A O 1
ATOM 659 N N . ALA A 1 86 ? 20.418 -0.097 -33.176 1.00 96.94 86 ALA A N 1
ATOM 660 C CA . ALA A 1 86 ? 20.285 0.303 -34.576 1.00 96.94 86 ALA A CA 1
ATOM 661 C C . ALA A 1 86 ? 21.157 1.530 -34.908 1.00 96.94 86 ALA A C 1
ATOM 663 O O . ALA A 1 86 ? 21.895 1.530 -35.892 1.00 96.94 86 ALA A O 1
ATOM 664 N N . ALA A 1 87 ? 21.173 2.547 -34.039 1.00 97.50 87 ALA A N 1
ATOM 665 C CA . ALA A 1 87 ? 22.009 3.731 -34.228 1.00 97.50 87 ALA A CA 1
ATOM 666 C C . ALA A 1 87 ? 23.516 3.408 -34.193 1.00 97.50 87 ALA A C 1
ATOM 668 O O . ALA A 1 87 ? 24.313 4.036 -34.898 1.00 97.50 87 ALA A O 1
ATOM 669 N N . ILE A 1 88 ? 23.942 2.442 -33.373 1.00 97.62 88 ILE A N 1
ATOM 670 C CA . ILE A 1 88 ? 25.334 1.974 -33.342 1.00 97.62 88 ILE A CA 1
ATOM 671 C C . ILE A 1 88 ? 25.686 1.254 -34.648 1.00 97.62 88 ILE A C 1
ATOM 673 O O . ILE A 1 88 ? 26.768 1.490 -35.193 1.00 97.62 88 ILE A O 1
ATOM 677 N N . GLU A 1 89 ? 24.800 0.400 -35.156 1.00 96.62 89 GLU A N 1
ATOM 678 C CA . GLU A 1 89 ? 24.991 -0.314 -36.423 1.00 96.62 89 GLU A CA 1
ATOM 679 C C . GLU A 1 89 ? 25.075 0.646 -37.611 1.00 96.62 89 GLU A C 1
ATOM 681 O O . GLU A 1 89 ? 26.025 0.568 -38.393 1.00 96.62 89 GLU A O 1
ATOM 686 N N . GLU A 1 90 ? 24.180 1.631 -37.688 1.00 96.44 90 GLU A N 1
ATOM 687 C CA . GLU A 1 90 ? 24.222 2.679 -38.713 1.00 96.44 90 GLU A CA 1
ATOM 688 C C . GLU A 1 90 ? 25.535 3.470 -38.671 1.00 96.44 90 GLU A C 1
ATOM 690 O O . GLU A 1 90 ? 26.175 3.701 -39.701 1.00 96.44 90 GLU A O 1
ATOM 695 N N . ARG A 1 91 ? 25.999 3.852 -37.472 1.00 97.25 91 ARG A N 1
ATOM 696 C CA . ARG A 1 91 ? 27.278 4.563 -37.304 1.00 97.25 91 ARG A CA 1
ATOM 697 C C . ARG A 1 91 ? 28.472 3.719 -37.743 1.00 97.25 91 ARG A C 1
ATOM 699 O O . ARG A 1 91 ? 29.427 4.273 -38.296 1.00 97.25 91 ARG A O 1
ATOM 706 N N . LYS A 1 92 ? 28.447 2.406 -37.4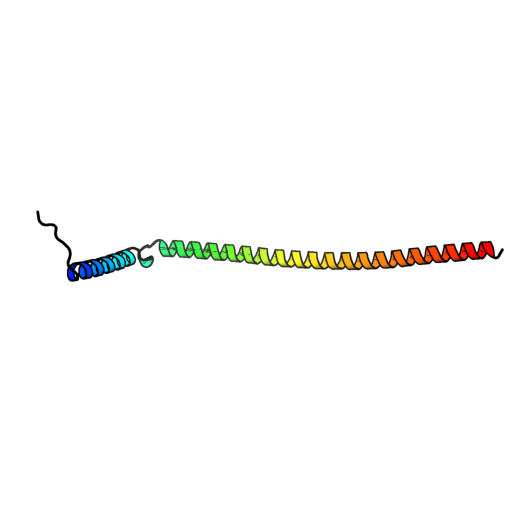87 1.00 97.38 92 LYS A N 1
ATOM 707 C CA . LYS A 1 92 ? 29.482 1.471 -37.958 1.00 97.38 92 LYS A CA 1
ATOM 708 C C . LYS A 1 92 ? 29.461 1.377 -39.482 1.00 97.38 92 LYS A C 1
ATOM 710 O O . LYS A 1 92 ? 30.487 1.649 -40.099 1.00 97.38 92 LYS A O 1
ATOM 715 N N . ALA A 1 93 ? 28.296 1.142 -40.082 1.00 96.69 93 ALA A N 1
ATOM 716 C CA . ALA A 1 93 ? 28.140 1.077 -41.533 1.00 96.69 93 ALA A CA 1
ATOM 717 C C . ALA A 1 93 ? 28.616 2.368 -42.228 1.00 96.69 93 ALA A C 1
ATOM 719 O O . ALA A 1 93 ? 29.364 2.318 -43.207 1.00 96.69 93 ALA A O 1
ATOM 720 N N . ALA A 1 94 ? 28.272 3.540 -41.683 1.00 97.00 94 ALA A N 1
ATOM 721 C CA . ALA A 1 94 ? 28.733 4.827 -42.202 1.00 97.00 94 ALA A CA 1
ATOM 722 C C . ALA A 1 94 ? 30.262 4.991 -42.108 1.00 97.00 94 ALA A C 1
ATOM 724 O O . ALA A 1 94 ? 30.902 5.532 -43.018 1.00 97.00 94 ALA A O 1
ATOM 725 N N . ARG A 1 95 ? 30.875 4.516 -41.014 1.00 97.56 95 ARG A N 1
ATOM 726 C CA . ARG A 1 95 ? 32.333 4.531 -40.839 1.00 97.56 95 ARG A CA 1
ATOM 727 C C . ARG A 1 95 ? 33.024 3.613 -41.842 1.00 97.56 95 ARG A C 1
ATOM 729 O O . ARG A 1 95 ? 34.005 4.040 -42.455 1.00 97.56 95 ARG A O 1
ATOM 736 N N . ASP A 1 96 ? 32.506 2.408 -42.031 1.00 97.06 96 ASP A N 1
ATOM 737 C CA . ASP A 1 96 ? 33.069 1.419 -42.948 1.00 97.06 96 ASP A CA 1
ATOM 738 C C . ASP A 1 96 ? 32.960 1.892 -44.401 1.00 97.06 96 ASP A C 1
ATOM 740 O O . ASP A 1 96 ? 33.946 1.845 -45.141 1.00 97.06 96 ASP A O 1
ATOM 744 N N . ALA A 1 97 ? 31.827 2.492 -44.785 1.00 96.25 97 ALA A N 1
ATOM 745 C CA . ALA A 1 97 ? 31.658 3.132 -46.089 1.00 96.25 97 ALA A CA 1
ATOM 746 C C . ALA A 1 97 ? 32.677 4.265 -46.313 1.00 96.25 97 ALA A C 1
ATOM 748 O O . ALA A 1 97 ? 33.306 4.355 -47.372 1.00 96.25 97 ALA A O 1
ATOM 749 N N . LYS A 1 98 ? 32.909 5.111 -45.299 1.00 96.81 98 LYS A N 1
ATOM 750 C CA . LYS A 1 98 ? 33.914 6.185 -45.366 1.00 96.81 98 LYS A CA 1
ATOM 751 C C . LYS A 1 98 ? 35.335 5.632 -45.493 1.00 96.81 98 LYS A C 1
ATOM 753 O O . LYS A 1 98 ? 36.142 6.184 -46.246 1.00 96.81 98 LYS A O 1
ATOM 758 N N . TYR A 1 99 ? 35.652 4.556 -44.773 1.00 96.44 99 TYR A N 1
ATOM 759 C CA . TYR A 1 99 ? 36.957 3.904 -44.853 1.00 96.44 99 TYR A CA 1
ATOM 760 C C . TYR A 1 99 ? 37.188 3.274 -46.232 1.00 96.44 99 TYR A C 1
ATOM 762 O O . TYR A 1 99 ? 38.233 3.512 -46.844 1.00 96.44 99 TYR A O 1
ATOM 770 N N . ALA A 1 100 ? 36.192 2.561 -46.766 1.00 95.81 100 ALA A N 1
ATOM 771 C CA . ALA A 1 100 ? 36.223 1.992 -48.110 1.00 95.81 100 ALA A CA 1
ATOM 772 C C . ALA A 1 100 ? 36.418 3.077 -49.184 1.00 95.81 100 ALA A C 1
ATOM 774 O O . ALA A 1 100 ? 37.309 2.959 -50.027 1.00 95.81 100 ALA A O 1
ATOM 775 N N . ALA A 1 101 ? 35.672 4.185 -49.103 1.00 95.31 101 ALA A N 1
ATOM 776 C CA . ALA A 1 101 ? 35.820 5.316 -50.018 1.00 95.31 101 ALA A CA 1
ATOM 777 C C . ALA A 1 101 ? 37.224 5.944 -49.950 1.00 95.31 101 ALA A C 1
ATOM 779 O O . ALA A 1 101 ? 37.818 6.261 -50.982 1.00 95.31 101 ALA A O 1
ATOM 780 N N . ARG A 1 102 ? 37.797 6.096 -48.746 1.00 95.94 102 ARG A N 1
ATOM 781 C CA . ARG A 1 102 ? 39.169 6.604 -48.570 1.00 95.94 102 ARG A CA 1
ATOM 782 C C . ARG A 1 102 ? 40.205 5.663 -49.184 1.00 95.94 102 ARG A C 1
ATOM 784 O O . ARG A 1 102 ? 41.098 6.132 -49.886 1.00 95.94 102 ARG A O 1
ATOM 791 N N . LYS A 1 103 ? 40.092 4.355 -48.938 1.00 95.44 103 LYS A N 1
ATOM 792 C CA . LYS A 1 103 ? 40.988 3.344 -49.519 1.00 95.44 103 LYS A CA 1
ATOM 793 C C . LYS A 1 103 ? 40.908 3.323 -51.046 1.00 95.44 103 LYS A C 1
ATOM 795 O O . LYS A 1 103 ? 41.948 3.274 -51.693 1.00 95.44 103 LYS A O 1
ATOM 800 N N . ALA A 1 104 ? 39.708 3.423 -51.616 1.00 93.00 104 ALA A N 1
ATOM 801 C CA . ALA A 1 104 ? 39.515 3.492 -53.063 1.00 93.00 104 ALA A CA 1
ATOM 802 C C . ALA A 1 104 ? 40.182 4.731 -53.688 1.00 93.00 104 ALA A C 1
ATOM 804 O O . ALA A 1 104 ? 40.749 4.632 -54.772 1.00 93.00 104 ALA A O 1
ATOM 805 N N . ARG A 1 105 ? 40.176 5.878 -52.990 1.00 92.56 105 ARG A N 1
ATOM 806 C CA . ARG A 1 105 ? 40.893 7.092 -53.423 1.00 92.56 105 ARG A CA 1
ATOM 807 C C . ARG A 1 105 ? 42.413 6.961 -53.354 1.00 92.56 105 ARG A C 1
ATOM 809 O O . ARG A 1 105 ? 43.074 7.548 -54.186 1.00 92.56 105 ARG A O 1
ATOM 816 N N . GLN A 1 106 ? 42.955 6.235 -52.374 1.00 90.75 106 GLN A N 1
ATOM 817 C CA . GLN A 1 106 ? 44.408 6.033 -52.235 1.00 90.75 106 GLN A CA 1
ATOM 818 C C . GLN A 1 106 ? 44.989 4.992 -53.200 1.00 90.75 106 GLN A C 1
ATOM 820 O O . GLN A 1 106 ? 46.200 4.946 -53.374 1.00 90.75 106 GLN A O 1
ATOM 825 N N . LYS A 1 107 ? 44.150 4.101 -53.741 1.00 82.12 107 LYS A N 1
ATOM 826 C CA . LYS A 1 107 ? 44.567 3.050 -54.682 1.00 82.12 107 LYS A CA 1
ATOM 827 C C . LYS A 1 107 ? 44.478 3.498 -56.151 1.00 82.12 107 LYS A C 1
ATOM 829 O O . LYS A 1 107 ? 45.004 2.806 -57.017 1.00 82.12 107 LYS A O 1
ATOM 834 N N . ARG A 1 108 ? 43.777 4.602 -56.415 1.00 63.41 108 ARG A N 1
ATOM 835 C CA . ARG A 1 108 ? 43.844 5.342 -57.680 1.00 63.41 108 ARG A CA 1
ATOM 836 C C . ARG A 1 108 ? 45.051 6.265 -57.657 1.00 63.41 108 ARG A C 1
ATOM 838 O O . ARG A 1 108 ? 45.635 6.431 -58.743 1.00 63.41 108 ARG A O 1
#

Sequence (108 aa):
MKKYEPNFNDRLGAAAKAKQALVEKARANAPSNDPKFAEKLAARKAAAEERKARSAERRAARLAEKEAKLAEKARLIEEAAAREIAAIEERKAARDAKYAARKARQKR

Radius of gyration: 42.13 Å; chains: 1; bounding box: 74×20×127 Å

Secondary structure (DSSP, 8-state):
-PPPPP-HHHHHHHHHHHHHHHHHHHHHT-GGG-HHHHHHHHHHHHHHHHHHHHHHHHHHHHHHHHHHHHHHHHHHHHHHHHHHHHHHHHHHHHHHHHHHHHHHHHH-

Foldseek 3Di:
DDDDDQDPVSVVVVVVVVVVVVVVVCVCVPLVNDPCSVVVVVVVVVVVVVVVVVVVVVVVVVVVVVVVVVVVVVVVVVVVVVVVVVVVVVVVVVVVVVVVVVVVVVVD

pLDDT: mean 92.87, std 7.19, range [57.12, 97.62]